Protein AF-A0A9E2CGV3-F1 (afdb_monomer)

Nearest PDB structures (foldseek):
  3f1p-assembly1_A  TM=3.812E-01  e=1.046E-01  Homo sapiens
  5nwm-assembly1_A  TM=3.227E-01  e=5.219E-02  Homo sapiens
  5y7w-assembly2_B  TM=3.531E-01  e=1.367E-01  Mus musculus
  6e3u-assembly1_B  TM=3.716E-01  e=3.776E-01  Mus musculus
  6e3t-assembly1_B  TM=3.498E-01  e=5.793E-01  Mus musculus

pLDDT: mean 87.75, std 10.51, range [60.19, 98.56]

Sequence (107 aa):
MSYASIKCDCAIFTSVRTSMGEGYRIIAASRGLRPDEKQVITRNSPSHNGTCAPPSSADAETPTVVGAAFYPLPPGRLCVALSTHAGAEHTGRGGPR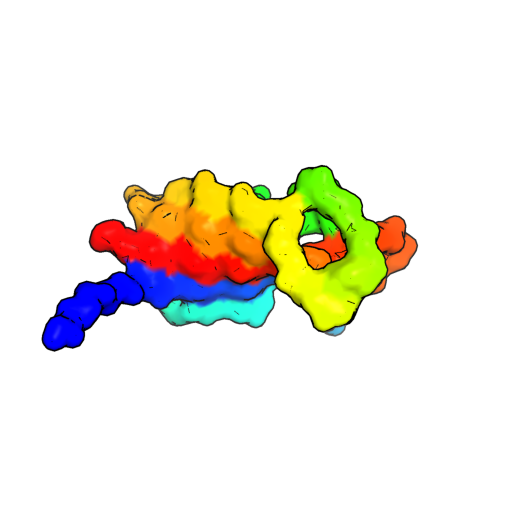VYTYNVVFDA

Solvent-acce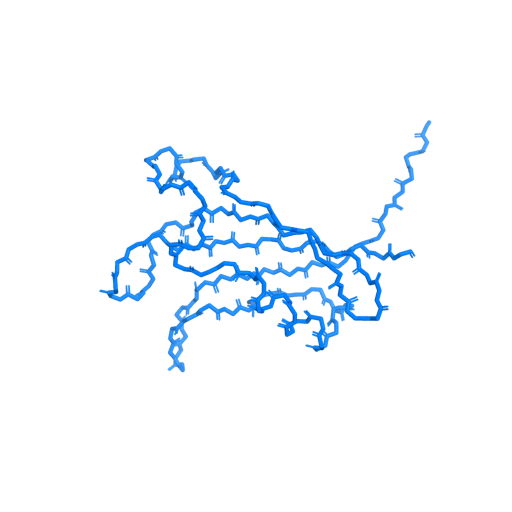ssible surface area (backbone atoms only — not comparable to full-atom values): 6428 Å² total; per-residue (Å²): 136,84,77,88,82,81,65,67,37,44,35,36,34,32,64,46,82,49,99,90,47,71,51,74,42,75,80,46,66,40,90,84,61,49,73,70,36,50,52,52,50,60,71,70,52,64,58,66,87,58,49,87,54,79,92,52,80,60,40,77,80,47,78,46,79,44,40,76,48,78,48,79,28,82,96,66,31,46,33,43,35,42,26,24,59,58,55,70,37,91,56,94,80,66,58,51,21,35,37,31,48,33,43,32,38,69,123

Radius of gyration: 14.83 Å; Cα contacts (8 Å, |Δi|>4): 213; chains: 1; bounding box: 37×30×52 Å

Structure (mmCIF, N/CA/C/O backbone):
data_AF-A0A9E2CGV3-F1
#
_entry.id   AF-A0A9E2CGV3-F1
#
loop_
_atom_site.group_PDB
_atom_site.id
_atom_site.type_symbol
_atom_site.label_atom_id
_atom_site.label_alt_id
_atom_site.label_comp_id
_atom_site.label_asym_id
_atom_site.label_entity_id
_atom_site.label_seq_id
_atom_site.pdbx_PDB_ins_code
_atom_site.Cartn_x
_atom_site.Cartn_y
_atom_site.Cartn_z
_atom_site.occupancy
_atom_site.B_iso_or_equiv
_atom_site.auth_seq_id
_atom_site.auth_comp_id
_atom_site.auth_asym_id
_atom_site.auth_atom_id
_atom_site.pdbx_PDB_model_num
ATOM 1 N N . MET A 1 1 ? 8.258 2.193 32.793 1.00 61.47 1 MET A N 1
ATOM 2 C CA . MET A 1 1 ? 7.550 2.965 31.749 1.00 61.47 1 MET A CA 1
ATOM 3 C C . MET A 1 1 ? 6.926 1.969 30.785 1.00 61.47 1 MET A C 1
ATOM 5 O O . MET A 1 1 ? 7.676 1.290 30.100 1.00 61.47 1 MET A O 1
ATOM 9 N N . SER A 1 2 ? 5.601 1.805 30.775 1.00 73.19 2 SER A N 1
ATOM 10 C CA . SER A 1 2 ? 4.936 1.063 29.696 1.00 73.19 2 SER A CA 1
ATOM 11 C C . SER A 1 2 ? 4.595 2.041 28.577 1.00 73.19 2 SER A C 1
ATOM 13 O O . SER A 1 2 ? 3.930 3.044 28.831 1.00 73.19 2 SER A O 1
ATOM 15 N N . TYR A 1 3 ? 5.041 1.763 27.357 1.00 75.19 3 TYR A N 1
ATOM 16 C CA . TYR A 1 3 ? 4.548 2.476 26.183 1.00 75.19 3 TYR A CA 1
ATOM 17 C C . TYR A 1 3 ? 3.112 2.035 25.891 1.00 75.19 3 TYR A C 1
ATOM 19 O O . TYR A 1 3 ? 2.782 0.855 26.025 1.00 75.19 3 TYR A O 1
ATOM 27 N N . ALA A 1 4 ? 2.259 2.977 25.491 1.00 81.50 4 ALA A N 1
ATOM 28 C CA . ALA A 1 4 ? 0.975 2.628 24.901 1.00 81.50 4 ALA A CA 1
ATOM 29 C C . ALA A 1 4 ? 1.228 1.873 23.586 1.00 81.50 4 ALA A C 1
ATOM 31 O O . ALA A 1 4 ? 2.054 2.298 22.777 1.00 81.50 4 ALA A O 1
ATOM 32 N N . SER A 1 5 ? 0.539 0.749 23.385 1.00 82.81 5 SER A N 1
ATOM 33 C CA . SER A 1 5 ? 0.567 0.019 22.114 1.00 82.81 5 SER A CA 1
ATOM 34 C C . SER A 1 5 ? -0.655 0.402 21.287 1.00 82.81 5 SER A C 1
ATOM 36 O O . SER A 1 5 ? -1.762 0.476 21.819 1.00 82.81 5 SER A O 1
ATOM 38 N N . ILE A 1 6 ? -0.447 0.664 19.997 1.00 85.19 6 ILE A N 1
ATOM 39 C CA . ILE A 1 6 ? -1.521 0.959 19.046 1.00 85.19 6 ILE A CA 1
ATOM 40 C C . ILE A 1 6 ? -1.720 -0.278 18.174 1.00 85.19 6 ILE A C 1
ATOM 42 O O . ILE A 1 6 ? -0.756 -0.811 17.618 1.00 85.19 6 ILE A O 1
ATOM 46 N N . LYS A 1 7 ? -2.965 -0.749 18.068 1.00 90.19 7 LYS A N 1
ATOM 47 C CA . LYS A 1 7 ? -3.317 -1.838 17.155 1.00 90.19 7 LYS A CA 1
ATOM 48 C C . LYS A 1 7 ? -3.424 -1.305 15.732 1.00 90.19 7 LYS A C 1
ATOM 50 O O . LYS A 1 7 ? -3.943 -0.214 15.503 1.00 90.19 7 LYS A O 1
ATOM 55 N N . CYS A 1 8 ? -2.907 -2.082 14.790 1.00 95.19 8 CYS A N 1
ATOM 56 C CA . CYS A 1 8 ? -2.985 -1.758 13.378 1.00 95.19 8 CYS A CA 1
ATOM 57 C C . CYS A 1 8 ? -3.149 -3.017 12.525 1.00 95.19 8 CYS A C 1
ATOM 59 O O . CYS A 1 8 ? -2.649 -4.094 12.859 1.00 95.19 8 CYS A O 1
ATOM 61 N N . ASP A 1 9 ? -3.841 -2.849 11.403 1.00 97.44 9 ASP A N 1
ATOM 62 C CA . ASP A 1 9 ? -3.833 -3.779 10.281 1.00 97.44 9 ASP A CA 1
ATOM 63 C C . ASP A 1 9 ? -2.830 -3.300 9.226 1.00 97.44 9 ASP A C 1
ATOM 65 O O . ASP A 1 9 ? -2.515 -2.114 9.139 1.00 97.44 9 ASP A O 1
ATOM 69 N N . CYS A 1 10 ? -2.348 -4.215 8.384 1.00 97.81 10 CYS A N 1
ATOM 70 C CA . CYS A 1 10 ? -1.390 -3.890 7.334 1.00 97.81 10 CYS A CA 1
ATOM 71 C C . CYS A 1 10 ? -1.826 -4.451 5.979 1.00 97.81 10 CYS A C 1
ATOM 73 O O . CYS A 1 10 ? -2.514 -5.473 5.910 1.00 97.81 10 CYS A O 1
ATOM 75 N N . ALA A 1 11 ? -1.374 -3.825 4.892 1.00 98.56 11 ALA A N 1
ATOM 76 C CA . ALA A 1 11 ? -1.472 -4.375 3.542 1.00 98.56 11 ALA A CA 1
ATOM 77 C C . ALA A 1 11 ? -0.249 -4.032 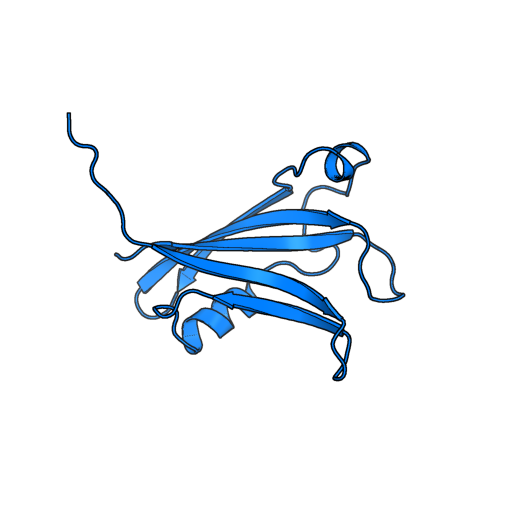2.691 1.00 98.56 11 ALA A C 1
ATOM 79 O O . ALA A 1 11 ? 0.263 -2.915 2.739 1.00 98.56 11 ALA A O 1
ATOM 80 N N . ILE A 1 12 ? 0.171 -4.977 1.853 1.00 98.12 12 ILE A N 1
ATOM 81 C CA . ILE A 1 12 ? 1.221 -4.775 0.855 1.00 98.12 12 ILE A CA 1
ATOM 82 C C . ILE A 1 12 ? 0.570 -4.659 -0.514 1.00 98.12 12 ILE A C 1
ATOM 84 O O . ILE A 1 12 ? -0.092 -5.596 -0.966 1.00 98.12 12 ILE A O 1
ATOM 88 N N . PHE A 1 13 ? 0.804 -3.536 -1.184 1.00 97.56 13 PHE A N 1
ATOM 89 C CA . PHE A 1 13 ? 0.403 -3.303 -2.563 1.00 97.56 13 PHE A CA 1
ATOM 90 C C . PHE A 1 13 ? 1.641 -3.204 -3.451 1.00 97.56 13 PHE A C 1
ATOM 92 O O . PHE A 1 13 ? 2.528 -2.389 -3.206 1.00 97.56 13 PHE A O 1
ATOM 99 N N . THR A 1 14 ? 1.728 -4.049 -4.475 1.00 95.00 14 THR A N 1
ATOM 100 C CA . THR A 1 14 ? 2.815 -3.989 -5.460 1.00 95.00 14 THR A CA 1
ATOM 101 C C . THR A 1 14 ? 2.434 -4.729 -6.741 1.00 95.00 14 THR A C 1
ATOM 103 O O . THR A 1 14 ? 1.419 -5.430 -6.797 1.00 95.00 14 THR A O 1
ATOM 106 N N . SER A 1 15 ? 3.241 -4.565 -7.788 1.00 92.12 15 SER A N 1
ATOM 107 C CA . SER A 1 15 ? 3.097 -5.326 -9.026 1.00 92.12 15 SER A CA 1
ATOM 108 C C . SER A 1 15 ? 3.693 -6.720 -8.870 1.00 92.12 15 SER A C 1
ATOM 110 O O . SER A 1 15 ? 4.847 -6.877 -8.469 1.00 92.12 15 SER A O 1
ATOM 112 N N . VAL A 1 16 ? 2.912 -7.740 -9.220 1.00 90.69 16 VAL A N 1
ATOM 113 C CA . VAL A 1 16 ? 3.355 -9.139 -9.242 1.00 90.69 16 VAL A CA 1
ATOM 114 C C . VAL A 1 16 ? 3.015 -9.794 -10.569 1.00 90.69 16 VAL A C 1
ATOM 116 O O . VAL A 1 16 ? 2.009 -9.466 -11.205 1.00 90.69 16 VAL A O 1
ATOM 119 N N . ARG A 1 17 ? 3.854 -10.752 -10.964 1.00 88.06 17 ARG A N 1
ATOM 120 C CA . ARG A 1 17 ? 3.591 -11.661 -12.078 1.00 88.06 17 ARG A CA 1
ATOM 121 C C . ARG A 1 17 ? 2.889 -12.910 -11.550 1.00 88.06 17 ARG A C 1
ATOM 123 O O . ARG A 1 17 ? 3.375 -13.560 -10.630 1.00 88.06 17 ARG A O 1
ATOM 130 N N . THR A 1 18 ? 1.747 -13.239 -12.141 1.00 83.56 18 THR A N 1
ATOM 131 C CA . THR A 1 18 ? 0.961 -14.441 -11.829 1.00 83.56 18 THR A CA 1
ATOM 132 C C . THR A 1 18 ? 0.625 -15.190 -13.115 1.00 83.56 18 THR A C 1
ATOM 134 O O . THR A 1 18 ? 0.723 -14.619 -14.201 1.00 83.56 18 THR A O 1
ATOM 137 N N . SER A 1 19 ? 0.176 -16.443 -13.012 1.00 83.12 19 SER A N 1
ATOM 138 C CA . SER A 1 19 ? -0.311 -17.211 -14.171 1.00 83.12 19 SER A CA 1
ATOM 139 C C . SER A 1 19 ? -1.495 -16.545 -14.884 1.00 83.12 19 SER A C 1
ATOM 141 O O . SER A 1 19 ? -1.692 -16.763 -16.072 1.00 83.12 19 SER A O 1
ATOM 143 N N . MET A 1 20 ? -2.255 -15.700 -14.178 1.00 78.25 20 MET A N 1
ATOM 144 C CA . MET A 1 20 ? -3.395 -14.948 -14.718 1.00 78.25 20 MET A CA 1
ATOM 145 C C . MET A 1 20 ? -3.022 -13.540 -15.213 1.00 78.25 20 MET A C 1
ATOM 147 O O . MET A 1 20 ? -3.904 -12.744 -15.519 1.00 78.25 20 MET A O 1
ATOM 151 N N . GLY A 1 21 ? -1.729 -13.206 -15.261 1.00 80.62 21 GLY A N 1
ATOM 152 C CA . GLY A 1 21 ? -1.229 -11.928 -15.761 1.00 80.62 21 GLY A CA 1
ATOM 153 C C . GLY A 1 21 ? -0.434 -11.122 -14.738 1.00 80.62 21 GLY A C 1
ATOM 154 O O . GLY A 1 21 ? -0.147 -11.566 -13.619 1.00 80.62 21 GLY A O 1
ATOM 155 N N . GLU A 1 22 ? -0.079 -9.909 -15.143 1.00 85.81 22 GLU A N 1
ATOM 156 C CA . GLU A 1 22 ? 0.780 -8.984 -14.408 1.00 85.81 22 GLU A CA 1
ATOM 157 C C . GLU A 1 22 ? 0.008 -7.741 -13.995 1.00 85.81 22 GLU A C 1
ATOM 159 O O . GLU A 1 22 ? -0.868 -7.272 -14.719 1.00 85.81 22 GLU A O 1
ATOM 164 N N . GLY A 1 23 ? 0.336 -7.199 -12.826 1.00 89.50 23 GLY A N 1
ATOM 165 C CA . GLY A 1 23 ? -0.175 -5.894 -12.439 1.00 89.50 23 GLY A CA 1
ATOM 166 C C . GLY A 1 23 ? -0.219 -5.670 -10.943 1.00 89.50 23 GLY A C 1
ATOM 167 O O . GLY A 1 23 ? -0.082 -6.598 -10.136 1.00 89.50 23 GLY A O 1
ATOM 168 N N . TYR A 1 24 ? -0.443 -4.407 -10.609 1.00 93.06 24 TYR A N 1
ATOM 169 C CA . TYR A 1 24 ? -0.537 -3.912 -9.251 1.00 93.06 24 TYR A CA 1
ATOM 170 C C . TYR A 1 24 ? -1.790 -4.420 -8.547 1.00 93.06 24 TYR A C 1
ATOM 172 O O . TYR A 1 24 ? -2.900 -4.338 -9.072 1.00 93.06 24 TYR A O 1
ATOM 180 N N . ARG A 1 25 ? -1.595 -4.968 -7.350 1.00 94.81 25 ARG A N 1
ATOM 181 C CA . ARG A 1 25 ? -2.667 -5.464 -6.487 1.00 94.81 25 ARG A CA 1
ATOM 182 C C . ARG A 1 25 ? -2.187 -5.541 -5.046 1.00 94.81 25 ARG A C 1
ATOM 184 O O . ARG A 1 25 ? -0.988 -5.493 -4.773 1.00 94.81 25 ARG A O 1
ATOM 191 N N . ILE A 1 26 ? -3.126 -5.722 -4.125 1.00 97.38 26 ILE A N 1
ATOM 192 C CA . ILE A 1 26 ? -2.796 -6.126 -2.759 1.00 97.38 26 ILE A CA 1
ATOM 193 C C . ILE 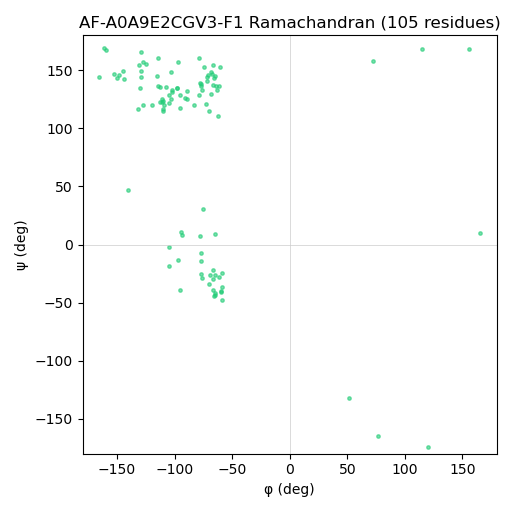A 1 26 ? -2.370 -7.597 -2.789 1.00 97.38 26 ILE A C 1
ATOM 195 O O . ILE A 1 26 ? -3.141 -8.451 -3.223 1.00 97.38 26 ILE A O 1
ATOM 199 N N . ILE A 1 27 ? -1.149 -7.888 -2.342 1.00 96.38 27 ILE A N 1
ATOM 200 C CA . ILE A 1 27 ? -0.568 -9.243 -2.360 1.00 96.38 27 ILE A CA 1
ATOM 201 C C . ILE A 1 27 ? -0.529 -9.896 -0.978 1.00 96.38 27 ILE A C 1
ATOM 203 O O . ILE A 1 27 ? -0.414 -11.112 -0.867 1.00 96.38 27 ILE A O 1
ATOM 207 N N . ALA A 1 28 ? -0.649 -9.089 0.074 1.00 97.75 28 ALA A N 1
ATOM 208 C CA . ALA A 1 28 ? -0.759 -9.534 1.452 1.00 97.75 28 ALA A CA 1
ATOM 209 C C . ALA A 1 28 ? -1.586 -8.516 2.239 1.00 97.75 28 ALA A C 1
ATOM 211 O O . ALA A 1 28 ? -1.481 -7.313 1.995 1.00 97.75 28 ALA A O 1
ATOM 212 N N . ALA A 1 29 ? -2.403 -8.989 3.177 1.00 98.25 29 ALA A N 1
ATOM 213 C CA . ALA A 1 29 ? -3.174 -8.135 4.071 1.00 98.25 29 ALA A CA 1
ATOM 214 C C . ALA A 1 29 ? -3.452 -8.843 5.400 1.00 98.25 29 ALA A C 1
ATOM 216 O O . ALA A 1 29 ? -3.673 -10.058 5.423 1.00 98.25 29 ALA A O 1
ATOM 217 N N . SER A 1 30 ? -3.497 -8.074 6.486 1.00 97.56 30 SER A N 1
ATOM 218 C CA . SER A 1 30 ? -3.993 -8.539 7.781 1.00 97.56 30 SER A CA 1
ATOM 219 C C . SER A 1 30 ? -5.456 -8.979 7.684 1.00 97.56 30 SER A C 1
ATOM 221 O O . SER A 1 30 ? -6.226 -8.502 6.845 1.00 97.56 30 SER A O 1
ATOM 223 N N . ARG A 1 31 ? -5.860 -9.901 8.567 1.00 95.62 31 ARG A N 1
ATOM 224 C CA . ARG A 1 31 ? -7.225 -10.454 8.590 1.00 95.62 31 ARG A CA 1
ATOM 225 C C . ARG A 1 31 ? -8.298 -9.413 8.934 1.00 95.62 31 ARG A C 1
ATOM 227 O O . ARG A 1 31 ? -9.432 -9.599 8.512 1.00 95.62 31 ARG A O 1
ATOM 234 N N . GLY A 1 32 ? -7.953 -8.353 9.671 1.00 94.81 32 GLY A N 1
ATOM 235 C CA . GLY A 1 32 ? -8.884 -7.290 10.071 1.00 94.81 32 GLY A CA 1
ATOM 236 C C . GLY A 1 32 ? -9.223 -6.292 8.960 1.00 94.81 32 GLY A C 1
ATOM 237 O O . GLY A 1 32 ? -10.118 -5.464 9.122 1.00 94.81 32 GLY A O 1
ATOM 238 N N . LEU A 1 33 ? -8.555 -6.379 7.805 1.00 96.38 33 LEU A N 1
ATOM 239 C CA . LEU A 1 33 ? -8.779 -5.466 6.692 1.00 96.38 33 LEU A CA 1
ATOM 240 C C . LEU A 1 33 ? -9.975 -5.895 5.831 1.00 96.38 33 LEU A C 1
ATOM 242 O O . LEU A 1 33 ? -9.976 -6.976 5.221 1.00 96.38 33 LEU A O 1
ATOM 246 N N . ARG A 1 34 ? -10.976 -5.022 5.735 1.00 95.88 34 ARG A N 1
ATOM 247 C CA . ARG A 1 34 ? -12.232 -5.286 5.030 1.00 95.88 34 ARG A CA 1
ATOM 248 C C . ARG A 1 34 ? -12.106 -5.149 3.507 1.00 95.88 34 ARG A C 1
ATOM 250 O O . ARG A 1 34 ? -11.174 -4.514 3.008 1.00 95.88 34 ARG A O 1
ATOM 257 N N . PRO A 1 35 ? -13.034 -5.744 2.734 1.00 97.00 35 PRO A N 1
ATOM 258 C CA . PRO A 1 35 ? -13.025 -5.641 1.274 1.00 97.00 35 PRO A CA 1
ATOM 259 C C . PRO A 1 35 ? -13.140 -4.209 0.723 1.00 97.00 35 PRO A C 1
ATOM 261 O O . PRO A 1 35 ? -12.437 -3.866 -0.224 1.00 97.00 35 PRO A O 1
ATOM 264 N N . ASP A 1 36 ? -13.984 -3.366 1.315 1.00 97.44 36 ASP A N 1
ATOM 265 C CA . ASP A 1 36 ? -14.173 -1.963 0.921 1.00 97.44 36 ASP A CA 1
ATOM 266 C C . ASP A 1 36 ? -12.917 -1.120 1.186 1.00 97.44 36 ASP A C 1
ATOM 268 O O . ASP A 1 36 ? -12.493 -0.325 0.348 1.00 97.44 36 ASP A O 1
ATOM 272 N N . GLU A 1 37 ? -12.237 -1.365 2.302 1.00 97.75 37 GLU A N 1
ATOM 273 C CA . GLU A 1 37 ? -10.952 -0.734 2.611 1.00 97.75 37 GLU A CA 1
ATOM 274 C C . GLU A 1 37 ? -9.858 -1.148 1.627 1.00 97.75 37 GLU A C 1
ATOM 276 O O . GLU A 1 37 ? -9.096 -0.305 1.156 1.00 97.75 37 GLU A O 1
ATOM 281 N N . LYS A 1 38 ? -9.805 -2.434 1.255 1.00 98.19 38 LYS A N 1
ATOM 282 C CA . LYS A 1 38 ? -8.882 -2.940 0.224 1.00 98.19 38 LYS A CA 1
ATOM 283 C C . LYS A 1 38 ? -9.103 -2.251 -1.120 1.00 98.19 38 LYS A C 1
ATOM 285 O O . LYS A 1 38 ? -8.132 -1.981 -1.830 1.00 98.19 38 LYS A O 1
ATOM 290 N N . GLN A 1 39 ? -10.351 -1.940 -1.467 1.00 97.62 39 GLN A N 1
ATOM 291 C CA . GLN A 1 39 ? -10.673 -1.192 -2.679 1.00 97.62 39 GLN A CA 1
ATOM 292 C C . GLN A 1 39 ? -10.139 0.245 -2.608 1.00 97.62 39 GLN A C 1
ATOM 294 O O . GLN A 1 39 ? -9.527 0.717 -3.568 1.00 97.62 39 GLN A O 1
ATOM 299 N N . VAL A 1 40 ? -10.306 0.925 -1.469 1.00 98.06 40 VAL A N 1
ATOM 300 C CA . VAL A 1 40 ? -9.762 2.277 -1.263 1.00 98.06 40 VAL A CA 1
ATOM 301 C C . VAL A 1 40 ? -8.232 2.268 -1.280 1.00 98.06 40 VAL A C 1
ATOM 303 O O . VAL A 1 40 ? -7.642 3.103 -1.963 1.00 98.06 40 VAL A O 1
ATOM 306 N N . ILE A 1 41 ? -7.582 1.298 -0.629 1.00 98.12 41 ILE A N 1
ATOM 307 C CA . ILE A 1 41 ? -6.120 1.131 -0.677 1.00 98.12 41 ILE A CA 1
ATOM 308 C C . ILE A 1 41 ? -5.644 0.928 -2.115 1.00 98.12 41 ILE A C 1
ATOM 310 O O . ILE A 1 41 ? -4.720 1.602 -2.561 1.00 98.12 41 ILE A O 1
ATOM 314 N N . THR A 1 42 ? -6.302 0.042 -2.864 1.00 97.25 42 THR A N 1
ATOM 315 C CA . THR A 1 42 ? -5.967 -0.234 -4.270 1.00 97.25 42 THR A CA 1
ATOM 316 C C . THR A 1 42 ? -6.085 1.019 -5.134 1.00 97.25 42 THR A C 1
ATOM 318 O O . THR A 1 42 ? -5.239 1.254 -5.989 1.00 97.25 42 THR A O 1
ATOM 321 N N . ARG A 1 43 ? -7.113 1.844 -4.902 1.00 96.12 43 ARG A N 1
ATOM 322 C CA . ARG A 1 43 ? -7.340 3.083 -5.656 1.00 96.12 43 ARG A CA 1
ATOM 323 C C . ARG A 1 43 ? -6.315 4.176 -5.344 1.00 96.12 43 ARG A C 1
ATOM 325 O O . ARG A 1 43 ? -6.010 4.968 -6.228 1.00 96.12 43 ARG A O 1
ATOM 332 N N . ASN A 1 44 ? -5.843 4.251 -4.10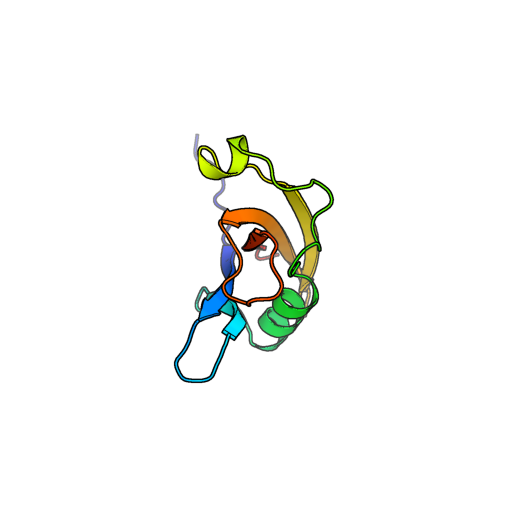2 1.00 96.25 44 ASN A N 1
ATOM 333 C CA . ASN A 1 44 ? -4.947 5.319 -3.648 1.00 96.25 44 ASN A CA 1
ATOM 334 C C . ASN A 1 44 ? -3.463 4.930 -3.678 1.00 96.25 44 ASN A C 1
ATOM 336 O O . ASN A 1 44 ? -2.608 5.803 -3.549 1.00 96.25 44 ASN A O 1
ATOM 340 N N . SER A 1 45 ? -3.138 3.646 -3.840 1.00 95.88 45 SER A N 1
ATOM 341 C CA . SER A 1 45 ? -1.746 3.205 -3.929 1.00 95.88 45 SER A CA 1
ATOM 342 C C . SER A 1 45 ? -1.159 3.531 -5.308 1.00 95.88 45 SER A C 1
ATOM 344 O O . SER A 1 45 ? -1.796 3.251 -6.329 1.00 95.88 45 SER A O 1
ATOM 346 N N . PRO A 1 46 ? 0.053 4.106 -5.374 1.00 93.06 46 PRO A N 1
ATOM 347 C CA . PRO A 1 46 ? 0.671 4.474 -6.639 1.00 93.06 46 PRO A CA 1
ATOM 348 C C . PRO A 1 46 ? 1.039 3.242 -7.472 1.00 93.06 46 PRO A C 1
ATOM 350 O O . PRO A 1 46 ? 1.448 2.200 -6.960 1.00 93.06 46 PRO A O 1
ATOM 353 N N . SER A 1 47 ? 0.941 3.398 -8.788 1.00 87.81 47 SER A N 1
ATOM 354 C CA . SER A 1 47 ? 1.453 2.451 -9.779 1.00 87.81 47 SER A CA 1
ATOM 355 C C . SER A 1 47 ? 2.397 3.177 -10.730 1.00 87.81 47 SER A C 1
ATOM 357 O O . SER A 1 47 ? 2.274 4.391 -10.907 1.00 87.81 47 SER A O 1
ATOM 359 N N . HIS A 1 48 ? 3.324 2.442 -11.348 1.00 82.25 48 HIS A N 1
ATOM 360 C CA . HIS A 1 48 ? 4.249 2.980 -12.348 1.00 82.25 48 HIS A CA 1
ATOM 361 C C . HIS A 1 48 ? 4.976 4.246 -11.837 1.00 82.25 48 HIS A C 1
ATOM 363 O O . HIS A 1 48 ? 5.426 4.288 -10.694 1.00 82.25 48 HIS A O 1
ATOM 369 N N . ASN A 1 49 ? 5.013 5.307 -12.651 1.00 76.69 49 ASN A N 1
ATOM 370 C CA . ASN A 1 49 ? 5.571 6.629 -12.340 1.00 76.69 49 ASN A CA 1
ATOM 371 C C . ASN A 1 49 ? 4.670 7.480 -11.416 1.00 76.69 49 ASN A C 1
ATOM 373 O O . ASN A 1 49 ? 4.628 8.701 -11.537 1.00 76.69 49 ASN A O 1
ATOM 377 N N . GLY A 1 50 ? 3.898 6.849 -10.530 1.00 79.38 50 GLY A N 1
ATOM 378 C CA . GLY A 1 50 ? 3.001 7.523 -9.585 1.00 79.38 50 GLY A CA 1
ATOM 379 C C . GLY A 1 50 ? 3.703 8.128 -8.364 1.00 79.38 50 GLY A C 1
ATOM 380 O O . GLY A 1 50 ? 3.026 8.543 -7.426 1.00 79.38 50 GLY A O 1
ATOM 381 N N . THR A 1 51 ? 5.036 8.135 -8.333 1.00 83.38 51 THR A N 1
ATOM 382 C CA . THR A 1 51 ? 5.867 8.674 -7.249 1.00 83.38 51 THR A CA 1
ATOM 383 C C . THR A 1 51 ? 6.452 10.034 -7.640 1.00 83.38 51 THR A C 1
ATOM 385 O O . THR A 1 51 ? 6.709 10.307 -8.810 1.00 83.38 51 THR A O 1
ATOM 388 N N . CYS A 1 52 ? 6.659 10.915 -6.656 1.00 76.81 52 CYS A N 1
ATOM 389 C CA . CYS A 1 52 ? 7.169 12.270 -6.906 1.00 76.81 52 CYS A CA 1
ATOM 390 C C . CYS A 1 52 ? 8.679 12.304 -7.180 1.00 76.81 52 CYS A C 1
ATOM 392 O O . CYS A 1 52 ? 9.167 13.244 -7.805 1.00 76.81 52 CYS A O 1
ATOM 394 N N . ALA A 1 53 ? 9.4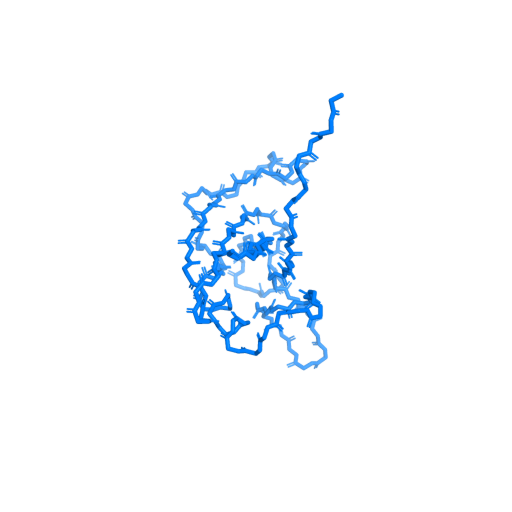19 11.310 -6.685 1.00 81.62 53 ALA A N 1
ATOM 395 C CA . ALA A 1 53 ? 10.854 11.195 -6.895 1.00 81.62 53 ALA A CA 1
ATOM 396 C C . ALA A 1 53 ? 11.146 10.136 -7.970 1.00 81.62 53 ALA A C 1
ATOM 398 O O . ALA A 1 53 ? 10.587 9.037 -7.895 1.00 81.62 53 ALA A O 1
ATOM 399 N N . PRO A 1 54 ? 12.020 10.433 -8.949 1.00 79.31 54 PRO A N 1
ATOM 400 C CA . PRO A 1 54 ? 12.464 9.436 -9.911 1.00 79.31 54 PRO A CA 1
ATOM 401 C C . PRO A 1 54 ? 13.309 8.354 -9.218 1.00 79.31 54 PRO A C 1
ATOM 403 O O . PRO A 1 54 ? 13.933 8.630 -8.191 1.00 79.31 54 PRO A O 1
ATOM 406 N N . PRO A 1 55 ? 13.366 7.133 -9.775 1.00 76.56 55 PRO A N 1
ATOM 407 C CA . PRO A 1 55 ? 14.217 6.079 -9.242 1.00 76.56 55 PRO A CA 1
ATOM 408 C C . PRO A 1 55 ? 15.695 6.460 -9.350 1.00 76.56 55 PRO A C 1
ATOM 410 O O . PRO A 1 55 ? 16.147 6.951 -10.386 1.00 76.56 55 PRO A O 1
ATOM 413 N N . SER A 1 56 ? 16.451 6.198 -8.287 1.00 76.94 56 SER A N 1
ATOM 414 C CA . SER A 1 56 ? 17.902 6.389 -8.241 1.00 76.94 56 SER A CA 1
ATOM 415 C C . SER A 1 56 ? 18.636 5.055 -8.082 1.00 76.94 56 SER A C 1
ATOM 417 O O . SER A 1 56 ? 18.061 4.068 -7.625 1.00 76.94 56 SER A O 1
ATOM 419 N N . SER A 1 57 ? 19.928 5.004 -8.424 1.00 66.25 57 SER A N 1
ATOM 420 C CA . SER A 1 57 ? 20.753 3.811 -8.175 1.00 66.25 57 SER A CA 1
ATOM 421 C C . SER A 1 57 ? 20.854 3.470 -6.684 1.00 66.25 57 SER A C 1
ATOM 423 O O . SER A 1 57 ? 20.977 2.300 -6.339 1.00 66.25 57 SER A O 1
ATOM 425 N N . ALA A 1 58 ? 20.736 4.469 -5.802 1.00 69.69 58 ALA A N 1
ATOM 426 C CA . ALA A 1 58 ? 20.718 4.268 -4.356 1.00 69.69 58 ALA A CA 1
ATOM 427 C C . ALA A 1 58 ? 19.463 3.510 -3.882 1.00 69.69 58 ALA A C 1
ATOM 429 O O . ALA A 1 58 ? 19.551 2.741 -2.928 1.00 69.69 58 ALA A O 1
ATOM 430 N N . ASP A 1 59 ? 18.328 3.644 -4.580 1.00 69.31 59 ASP A N 1
ATOM 431 C CA . ASP A 1 59 ? 17.085 2.935 -4.235 1.00 69.31 59 ASP A CA 1
ATOM 432 C C . ASP A 1 59 ? 17.197 1.414 -4.417 1.00 69.31 59 ASP A C 1
ATOM 434 O O . ASP A 1 59 ? 16.415 0.659 -3.837 1.00 69.31 59 ASP A O 1
ATOM 438 N N . ALA A 1 60 ? 18.148 0.954 -5.239 1.00 66.31 60 ALA A N 1
ATOM 439 C CA . ALA A 1 60 ? 18.412 -0.468 -5.4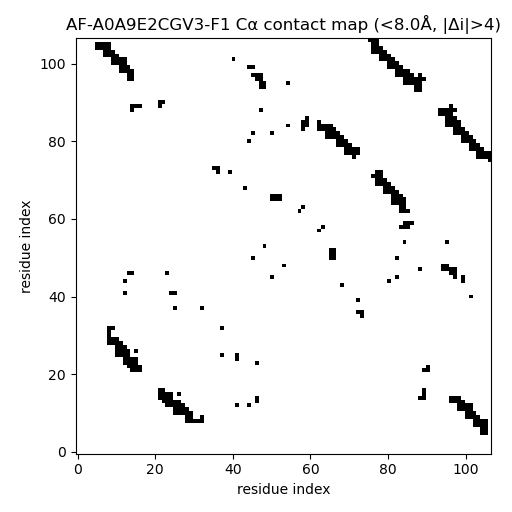39 1.00 66.31 60 ALA A CA 1
ATOM 440 C C . ALA A 1 60 ? 19.177 -1.094 -4.260 1.00 66.31 60 ALA A C 1
ATOM 442 O O . ALA A 1 60 ? 19.018 -2.286 -4.000 1.00 66.31 60 ALA A O 1
ATOM 443 N N . GLU A 1 61 ? 19.986 -0.303 -3.550 1.00 70.94 61 GLU A N 1
ATOM 444 C CA . GLU A 1 61 ? 20.799 -0.758 -2.416 1.00 70.94 61 GLU A CA 1
ATOM 445 C C . GLU A 1 61 ? 20.101 -0.509 -1.076 1.00 70.94 61 GLU A C 1
ATOM 447 O O . GLU A 1 61 ? 20.157 -1.347 -0.177 1.00 70.94 61 GLU A O 1
ATOM 452 N N . THR A 1 62 ? 19.422 0.633 -0.941 1.00 76.12 62 THR A N 1
ATOM 453 C CA . THR A 1 62 ? 18.704 1.031 0.273 1.00 76.12 62 THR A CA 1
ATOM 454 C C . THR A 1 62 ? 17.297 1.508 -0.091 1.00 76.12 62 THR A C 1
ATOM 456 O O . THR A 1 62 ? 17.161 2.521 -0.778 1.00 76.12 62 THR A O 1
ATOM 459 N N . PRO A 1 63 ? 16.230 0.830 0.375 1.00 75.25 63 PRO A N 1
ATOM 460 C CA . PRO A 1 63 ? 14.864 1.251 0.093 1.00 75.25 63 PRO A CA 1
ATOM 461 C C . PRO A 1 63 ? 14.596 2.637 0.685 1.00 75.25 63 PRO A C 1
ATOM 463 O O . PRO A 1 63 ? 14.501 2.795 1.903 1.00 75.25 63 PRO A O 1
ATOM 466 N N . THR A 1 64 ? 14.442 3.637 -0.177 1.00 83.44 64 THR A N 1
ATOM 467 C CA . THR A 1 64 ? 14.085 4.998 0.231 1.00 83.44 64 THR A CA 1
ATOM 468 C C . THR A 1 64 ? 12.584 5.197 0.062 1.00 83.44 64 THR A C 1
ATOM 470 O O . THR A 1 64 ? 12.001 4.807 -0.953 1.00 83.44 64 THR A O 1
ATOM 473 N N . VAL A 1 65 ? 11.932 5.794 1.064 1.00 81.88 65 VAL A N 1
ATOM 474 C CA . VAL A 1 65 ? 10.528 6.205 0.939 1.00 81.88 65 VAL A CA 1
ATOM 475 C C . VAL A 1 65 ? 10.455 7.379 -0.030 1.00 81.88 65 VAL A C 1
ATOM 477 O O . VAL A 1 65 ? 10.956 8.462 0.253 1.00 81.88 65 VAL A O 1
ATOM 480 N N . VAL A 1 66 ? 9.806 7.154 -1.168 1.00 87.50 66 VAL A N 1
ATOM 481 C CA . VAL A 1 66 ? 9.656 8.127 -2.262 1.00 87.50 66 VAL A CA 1
ATOM 482 C C . VAL A 1 66 ? 8.255 8.735 -2.329 1.00 87.50 66 VAL A C 1
ATOM 484 O O . VAL A 1 66 ? 7.979 9.598 -3.161 1.00 87.50 66 VAL A O 1
ATOM 487 N N . GLY A 1 67 ? 7.354 8.288 -1.453 1.00 90.31 67 GLY A N 1
ATOM 488 C CA . GLY A 1 67 ? 6.013 8.838 -1.331 1.00 90.31 67 GLY A CA 1
ATOM 489 C C . GLY A 1 67 ? 5.322 8.400 -0.047 1.00 90.31 67 GLY A C 1
ATOM 490 O O . GLY A 1 67 ? 5.479 7.262 0.400 1.00 90.31 67 GLY A O 1
ATOM 491 N N . ALA A 1 68 ? 4.530 9.308 0.516 1.00 93.62 68 ALA A N 1
ATOM 492 C CA . ALA A 1 68 ? 3.638 9.041 1.633 1.00 93.62 68 ALA A CA 1
ATOM 493 C C . ALA A 1 68 ? 2.240 9.569 1.300 1.00 93.62 68 ALA A C 1
ATOM 495 O O . ALA A 1 68 ? 2.100 10.692 0.815 1.00 93.62 68 ALA A O 1
ATOM 496 N N . ALA A 1 69 ? 1.214 8.767 1.568 1.00 94.94 69 ALA A N 1
ATOM 497 C CA . ALA A 1 69 ? -0.179 9.170 1.432 1.00 94.94 69 ALA A CA 1
ATOM 498 C C . ALA A 1 69 ? -0.955 8.858 2.712 1.00 94.94 69 ALA A C 1
ATOM 500 O O . ALA A 1 69 ? -0.716 7.844 3.370 1.00 94.94 69 ALA A O 1
ATOM 501 N N . PHE A 1 70 ? -1.900 9.736 3.038 1.00 96.88 70 PHE A N 1
ATOM 502 C CA . PHE A 1 70 ? -2.751 9.650 4.218 1.00 96.88 70 PHE A CA 1
ATOM 503 C C . PHE A 1 70 ? -4.189 9.768 3.747 1.00 96.88 70 PHE A C 1
ATOM 505 O O . PHE A 1 70 ? -4.547 10.764 3.117 1.00 96.88 70 PHE A O 1
ATOM 512 N N . TYR A 1 71 ? -5.004 8.754 4.004 1.00 96.88 71 TYR A N 1
ATOM 513 C CA . TYR A 1 71 ? -6.389 8.773 3.549 1.00 96.88 71 TYR A CA 1
ATOM 514 C C . TYR A 1 71 ? -7.312 8.013 4.501 1.00 96.88 71 TYR A C 1
ATOM 516 O O . TYR A 1 71 ? -6.899 7.020 5.113 1.00 96.88 71 TYR A O 1
ATOM 524 N N . PRO A 1 72 ? -8.566 8.477 4.646 1.00 96.62 72 PRO A N 1
ATOM 525 C CA . PRO A 1 72 ? -9.561 7.769 5.426 1.00 96.62 72 PRO A CA 1
ATOM 526 C C . PRO A 1 72 ? -9.997 6.493 4.701 1.00 96.62 72 PRO A C 1
ATOM 528 O O . PRO A 1 72 ? -10.105 6.443 3.473 1.00 96.62 72 PRO A O 1
ATOM 531 N N . LEU A 1 73 ? -10.295 5.469 5.487 1.00 96.81 73 LEU A N 1
ATOM 532 C CA . LEU A 1 73 ? -10.877 4.209 5.063 1.00 96.81 73 LEU A CA 1
ATOM 533 C C . LEU A 1 73 ? -12.290 4.085 5.633 1.00 96.81 73 LEU A C 1
ATOM 535 O O . LEU A 1 73 ? -12.482 4.363 6.818 1.00 96.81 73 LEU A O 1
ATOM 539 N N . PRO A 1 74 ? -13.285 3.647 4.846 1.00 92.44 74 PRO A N 1
ATOM 540 C CA . PRO A 1 74 ? -14.641 3.460 5.344 1.00 92.44 74 PRO A CA 1
ATOM 541 C C . PRO A 1 74 ? -14.667 2.405 6.464 1.00 92.44 74 PRO A C 1
ATOM 543 O O . PRO A 1 74 ? -14.001 1.378 6.338 1.00 92.44 74 PRO A O 1
ATOM 546 N N . PRO A 1 75 ? -15.400 2.643 7.574 1.00 88.19 75 PRO A N 1
ATOM 547 C CA . PRO A 1 75 ? -16.238 3.795 7.890 1.00 88.19 75 PRO A CA 1
ATOM 548 C C . PRO A 1 75 ? -15.518 4.888 8.707 1.00 88.19 75 PRO A C 1
ATOM 550 O O . PRO A 1 75 ? -16.190 5.782 9.203 1.00 88.19 75 PRO A O 1
ATOM 553 N N . GLY A 1 76 ? -14.192 4.846 8.881 1.00 91.38 76 GLY A N 1
ATOM 554 C CA . GLY A 1 76 ? -13.463 5.926 9.565 1.00 91.38 76 GLY A CA 1
ATOM 555 C C . GLY A 1 76 ? -12.028 5.639 10.020 1.00 91.38 76 GLY A C 1
ATOM 556 O O . GLY A 1 76 ? -11.480 6.447 10.764 1.00 91.38 76 GLY A O 1
ATOM 557 N N . ARG A 1 77 ? -11.403 4.520 9.621 1.00 95.06 77 ARG A N 1
ATOM 558 C CA . ARG A 1 77 ? -10.003 4.231 9.994 1.00 95.06 77 ARG A CA 1
ATOM 559 C C . ARG A 1 77 ? -9.036 5.100 9.195 1.00 95.06 77 ARG A C 1
ATOM 561 O O . ARG A 1 77 ? -9.339 5.481 8.068 1.00 95.06 77 ARG A O 1
ATOM 568 N N . LEU A 1 78 ? -7.858 5.386 9.744 1.00 96.44 78 LEU A N 1
ATOM 569 C CA . LEU A 1 78 ? -6.812 6.114 9.022 1.00 96.44 78 LEU A CA 1
ATOM 570 C C . LEU A 1 78 ? -5.833 5.131 8.379 1.00 96.44 78 LEU A C 1
ATOM 572 O O . LEU A 1 78 ? -5.282 4.273 9.067 1.00 96.44 78 LEU A O 1
ATOM 576 N N . CYS A 1 79 ? -5.572 5.295 7.082 1.00 97.94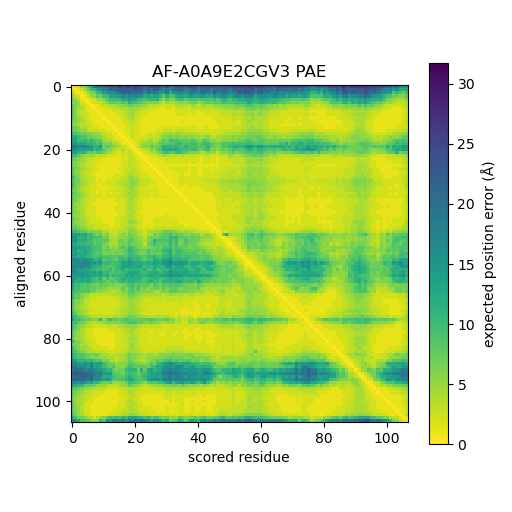 79 CYS A N 1
ATOM 577 C CA . CYS A 1 79 ? -4.487 4.608 6.395 1.00 97.94 79 CYS A CA 1
ATOM 578 C C . CYS A 1 79 ? -3.298 5.544 6.185 1.00 97.94 79 CYS A C 1
ATOM 580 O O . CYS A 1 79 ? -3.453 6.647 5.656 1.00 97.94 79 CYS A O 1
ATOM 582 N N . VAL A 1 80 ? -2.110 5.060 6.537 1.00 97.69 80 VAL A N 1
ATOM 583 C CA . VAL A 1 80 ? -0.819 5.645 6.172 1.00 97.69 80 VAL A CA 1
ATOM 584 C C . VAL A 1 80 ? -0.144 4.704 5.184 1.00 97.69 80 VAL A C 1
ATOM 586 O O . VAL A 1 80 ? 0.158 3.559 5.514 1.00 97.69 80 VAL A O 1
ATOM 589 N N . ALA A 1 81 ? 0.077 5.177 3.963 1.00 97.75 81 ALA A N 1
ATOM 590 C CA . ALA A 1 81 ? 0.694 4.416 2.888 1.00 97.75 81 ALA A CA 1
ATOM 591 C C . ALA A 1 81 ? 2.098 4.951 2.606 1.00 97.75 81 ALA A C 1
ATOM 593 O O . ALA A 1 81 ? 2.255 6.115 2.242 1.00 97.75 81 ALA A O 1
ATOM 594 N N . LEU A 1 82 ? 3.110 4.099 2.750 1.00 95.88 82 LEU A N 1
ATOM 595 C CA . LEU A 1 82 ? 4.513 4.421 2.492 1.00 95.88 82 LEU A CA 1
ATOM 596 C C . LEU A 1 82 ? 4.976 3.678 1.247 1.00 95.88 82 LEU A C 1
ATOM 598 O O . LEU A 1 82 ? 4.865 2.455 1.188 1.00 95.88 82 LEU A O 1
ATOM 602 N N . SER A 1 83 ? 5.482 4.411 0.260 1.00 95.06 83 SER A N 1
ATOM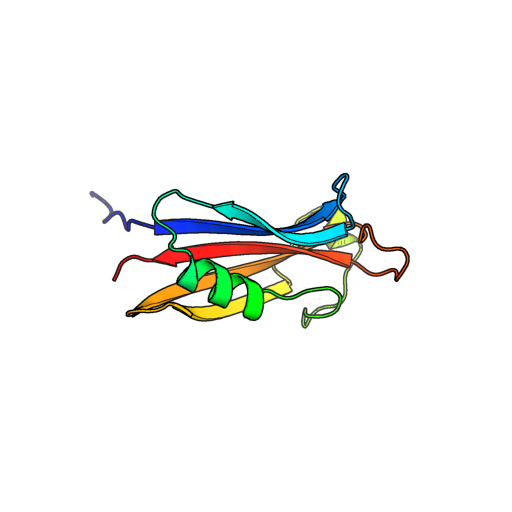 603 C CA . SER A 1 83 ? 5.879 3.854 -1.033 1.00 95.06 83 SER A CA 1
ATOM 604 C C . SER A 1 83 ? 7.381 3.954 -1.258 1.00 95.06 83 SER A C 1
ATOM 606 O O . SER A 1 83 ? 7.976 5.003 -1.018 1.00 95.06 83 SER A O 1
ATOM 608 N N . THR A 1 84 ? 7.974 2.877 -1.764 1.00 92.69 84 THR A N 1
ATOM 609 C CA . THR A 1 84 ? 9.378 2.788 -2.180 1.00 92.69 84 THR A CA 1
ATOM 610 C C . THR A 1 84 ? 9.456 2.262 -3.611 1.00 92.69 84 THR A C 1
ATOM 612 O O . THR A 1 84 ? 8.557 1.552 -4.078 1.00 92.69 84 THR A O 1
ATOM 615 N N . HIS A 1 85 ? 10.551 2.548 -4.312 1.00 90.31 85 HIS A N 1
ATOM 616 C CA . HIS A 1 85 ? 10.891 1.772 -5.503 1.00 90.31 85 HIS A CA 1
ATOM 617 C C . HIS A 1 85 ? 11.278 0.341 -5.096 1.00 90.31 85 HIS A C 1
ATOM 619 O O . HIS A 1 85 ? 11.772 0.101 -3.994 1.00 90.31 85 HIS A O 1
ATOM 625 N N . ALA A 1 86 ? 11.000 -0.626 -5.967 1.00 87.50 86 ALA A N 1
ATOM 626 C CA . ALA A 1 86 ? 11.156 -2.051 -5.683 1.00 87.50 86 ALA A CA 1
ATOM 627 C C . ALA A 1 86 ? 11.713 -2.812 -6.893 1.00 87.50 86 ALA A C 1
ATOM 629 O O . ALA A 1 86 ? 11.192 -3.865 -7.279 1.00 87.50 86 ALA A O 1
ATOM 630 N N . GLY A 1 87 ? 12.766 -2.264 -7.499 1.00 83.00 87 GLY A N 1
ATOM 631 C CA . GLY A 1 87 ? 13.393 -2.795 -8.708 1.00 83.00 87 GLY A CA 1
ATOM 632 C C . GLY A 1 87 ? 12.599 -2.493 -9.978 1.00 83.00 87 GLY A C 1
ATOM 633 O O . GLY A 1 87 ? 11.722 -1.632 -9.991 1.00 83.00 87 GLY A O 1
ATOM 634 N N . ALA A 1 88 ? 12.922 -3.197 -11.061 1.00 80.06 88 ALA A N 1
ATOM 635 C CA . ALA A 1 88 ? 12.260 -3.017 -12.348 1.00 80.06 88 ALA A CA 1
ATOM 636 C C . ALA A 1 88 ? 10.826 -3.567 -12.340 1.00 80.06 88 ALA A C 1
ATOM 638 O O . ALA A 1 88 ? 10.537 -4.598 -11.721 1.00 80.06 88 ALA A O 1
ATOM 639 N N . GLU A 1 89 ? 9.927 -2.889 -13.048 1.00 77.50 89 GLU A N 1
ATOM 640 C CA . GLU A 1 89 ? 8.580 -3.394 -13.276 1.00 77.50 89 GLU A CA 1
ATOM 641 C C . GLU A 1 89 ? 8.597 -4.671 -14.129 1.00 77.50 89 GLU A C 1
ATOM 643 O O . GLU A 1 89 ? 9.422 -4.842 -15.023 1.00 77.50 89 GLU A O 1
ATOM 648 N N . HIS A 1 90 ? 7.675 -5.593 -13.840 1.00 73.00 90 HIS A N 1
ATOM 649 C CA . HIS A 1 90 ? 7.529 -6.831 -14.611 1.00 73.00 90 HIS A CA 1
ATOM 650 C C . HIS A 1 90 ? 6.999 -6.591 -16.024 1.00 73.00 90 HIS A C 1
ATOM 652 O O . HIS A 1 90 ? 7.274 -7.389 -16.922 1.00 73.00 90 HIS A O 1
ATOM 658 N N . THR A 1 91 ? 6.258 -5.497 -16.201 1.00 66.38 91 THR A N 1
ATOM 659 C CA . THR A 1 91 ? 5.636 -5.164 -17.472 1.00 66.38 91 THR A CA 1
ATOM 660 C C . THR A 1 91 ? 6.695 -4.607 -18.420 1.00 66.38 91 THR A C 1
ATOM 662 O O . THR A 1 91 ? 7.537 -3.791 -18.045 1.00 66.38 91 THR A O 1
ATOM 665 N N . GLY A 1 92 ? 6.650 -5.012 -19.691 1.00 60.19 92 GLY A N 1
ATOM 666 C CA . GLY A 1 92 ? 7.581 -4.544 -20.731 1.00 60.19 92 GLY A CA 1
ATOM 667 C C . GLY A 1 92 ? 7.487 -3.045 -21.063 1.00 60.19 92 GLY A C 1
ATOM 668 O O . GLY A 1 92 ? 8.072 -2.609 -22.047 1.00 60.19 92 GLY A O 1
ATOM 669 N N . ARG A 1 93 ? 6.736 -2.260 -20.277 1.00 65.81 93 ARG A N 1
ATOM 670 C CA . ARG A 1 93 ? 6.586 -0.804 -20.422 1.00 65.81 93 ARG A CA 1
ATOM 671 C C . ARG A 1 93 ? 7.791 -0.027 -19.893 1.00 65.81 93 ARG A C 1
ATOM 673 O O . ARG A 1 93 ? 7.931 1.146 -20.223 1.00 65.81 93 ARG A O 1
ATOM 680 N N . GLY A 1 94 ? 8.662 -0.684 -19.127 1.00 62.97 94 GLY A N 1
ATOM 681 C CA . GLY A 1 94 ? 9.801 -0.040 -18.486 1.00 62.97 94 GLY A CA 1
ATOM 682 C C . GLY A 1 94 ? 9.375 0.858 -17.323 1.00 62.97 94 GLY A C 1
ATOM 683 O O . GLY A 1 94 ? 8.231 1.295 -17.229 1.00 62.97 94 GLY A O 1
ATOM 684 N N . GLY A 1 95 ? 10.313 1.115 -16.415 1.00 75.12 95 GLY A N 1
ATOM 685 C CA . GLY A 1 95 ? 10.080 1.913 -15.211 1.00 75.12 95 GLY A CA 1
ATOM 686 C C . GLY A 1 95 ? 10.215 1.110 -13.913 1.00 75.12 95 GLY A C 1
ATOM 687 O O . GLY A 1 95 ? 10.350 -0.121 -13.938 1.00 75.12 95 GLY A O 1
ATOM 688 N N . PRO A 1 96 ? 10.255 1.806 -12.766 1.00 81.81 96 PRO A N 1
ATOM 689 C CA . PRO A 1 96 ? 10.399 1.163 -11.475 1.00 81.81 96 PRO A CA 1
ATOM 690 C C . PRO A 1 96 ? 9.073 0.541 -11.030 1.00 81.81 96 PRO A C 1
ATOM 692 O O . PRO A 1 96 ? 8.011 1.162 -11.072 1.00 81.81 96 PRO A O 1
ATOM 695 N N . ARG A 1 97 ? 9.143 -0.682 -10.507 1.00 89.25 97 ARG A N 1
ATOM 696 C CA . ARG A 1 97 ? 8.069 -1.234 -9.688 1.00 89.25 97 ARG A CA 1
ATOM 697 C C . ARG A 1 97 ? 7.973 -0.420 -8.405 1.00 89.25 97 ARG A C 1
ATOM 699 O O . ARG A 1 97 ? 8.989 -0.062 -7.815 1.00 89.25 97 ARG A O 1
ATOM 706 N N . VAL A 1 98 ? 6.750 -0.216 -7.933 1.00 91.69 98 VAL A N 1
ATOM 707 C CA . VAL A 1 98 ? 6.489 0.450 -6.654 1.00 91.69 98 VAL A CA 1
ATOM 708 C C . VAL A 1 98 ? 6.010 -0.582 -5.643 1.00 91.69 98 VAL A C 1
ATOM 710 O O . VAL A 1 98 ? 5.197 -1.456 -5.959 1.00 91.69 98 VAL A O 1
ATOM 713 N N . TYR A 1 99 ? 6.552 -0.503 -4.436 1.00 94.00 99 TYR A N 1
ATOM 714 C CA . TYR A 1 99 ? 6.103 -1.245 -3.270 1.00 94.00 99 TYR A CA 1
ATOM 715 C C . TYR A 1 99 ? 5.475 -0.259 -2.297 1.00 94.00 99 TYR A C 1
ATOM 717 O O . TYR A 1 99 ? 6.121 0.710 -1.908 1.00 94.00 99 TYR A O 1
ATOM 725 N N . THR A 1 100 ? 4.233 -0.508 -1.898 1.00 97.12 100 THR A N 1
ATOM 726 C CA . THR A 1 100 ? 3.523 0.325 -0.931 1.00 97.12 100 THR A CA 1
ATOM 727 C C . THR A 1 100 ? 3.137 -0.507 0.282 1.00 97.12 100 THR A C 1
ATOM 729 O O . THR A 1 100 ? 2.382 -1.479 0.176 1.00 97.12 100 THR A O 1
ATOM 732 N N . TYR A 1 101 ? 3.638 -0.100 1.446 1.00 97.75 101 TYR A N 1
ATOM 733 C CA . TYR A 1 101 ? 3.234 -0.629 2.739 1.00 97.75 101 TYR A CA 1
ATOM 734 C C . TYR A 1 101 ? 2.156 0.268 3.339 1.00 97.75 101 TYR A C 1
ATOM 736 O O . TYR A 1 101 ? 2.387 1.449 3.594 1.00 97.75 101 TYR A O 1
ATOM 744 N N . ASN A 1 102 ? 0.971 -0.293 3.539 1.00 98.50 102 ASN A N 1
ATOM 745 C CA . ASN A 1 102 ? -0.176 0.401 4.104 1.00 98.50 102 ASN A CA 1
ATOM 746 C C . ASN A 1 102 ? -0.337 -0.028 5.559 1.00 98.50 102 ASN A C 1
ATOM 748 O O . ASN A 1 102 ? -0.456 -1.224 5.823 1.00 98.50 102 ASN A O 1
ATOM 752 N N . VAL A 1 103 ? -0.366 0.938 6.474 1.00 97.75 103 VAL A N 1
ATOM 753 C CA . VAL A 1 103 ? -0.667 0.744 7.895 1.00 97.75 103 VAL A CA 1
ATOM 754 C C . VAL A 1 103 ? -2.009 1.393 8.185 1.00 97.75 103 VAL A C 1
ATOM 756 O O . VAL A 1 103 ? -2.200 2.581 7.930 1.00 97.75 103 VAL A O 1
ATOM 759 N N . VAL A 1 104 ? -2.939 0.603 8.703 1.00 97.56 104 VAL A N 1
ATOM 760 C CA . VAL A 1 104 ? -4.301 1.017 9.020 1.00 97.56 104 VAL A CA 1
ATOM 761 C C . VAL A 1 104 ? -4.456 1.039 10.525 1.00 97.56 104 VAL A C 1
ATOM 763 O O . VAL A 1 104 ? -4.360 0.003 11.179 1.00 97.56 104 VAL A O 1
ATOM 766 N N . PHE A 1 105 ? -4.681 2.227 11.066 1.00 95.12 105 PHE A N 1
ATOM 767 C CA . PHE A 1 105 ? -4.829 2.439 12.495 1.00 95.12 105 PHE A CA 1
ATOM 768 C C . PHE A 1 105 ? -6.290 2.270 12.891 1.00 95.12 105 PHE A C 1
ATOM 770 O O . PHE A 1 105 ? -7.186 2.838 12.255 1.00 95.12 105 PHE A O 1
ATOM 777 N N . ASP A 1 106 ? -6.516 1.491 13.944 1.00 85.94 106 ASP A N 1
ATOM 778 C CA . ASP A 1 106 ? -7.809 1.495 14.613 1.00 85.94 106 ASP A CA 1
ATOM 779 C C . ASP A 1 106 ? -8.010 2.867 15.275 1.00 85.94 106 ASP A C 1
ATOM 781 O O . ASP A 1 106 ? -7.062 3.449 15.811 1.00 85.94 106 ASP A O 1
ATOM 785 N N . ALA A 1 107 ? -9.227 3.399 15.147 1.00 65.06 107 ALA A N 1
ATOM 786 C CA . ALA A 1 107 ? -9.625 4.672 15.745 1.00 65.06 107 ALA A CA 1
ATOM 787 C C . ALA A 1 107 ? -9.828 4.544 17.260 1.00 65.06 107 ALA A C 1
ATOM 789 O O . ALA A 1 107 ? -10.272 3.458 17.704 1.00 65.06 107 ALA A O 1
#

Foldseek 3Di:
DDDDDFDKKKWKWWWDQDPVGIDIATPDIDPPQDPQQRVVCSVPDDFFPRFPDFDDPVCVVPWDFRDWDWDAGPPGWIKIKTKTFDAWGPDPPTGTIIMIMIITTDD

Secondary structure (DSSP, 8-state):
-PPPP--EEEEEEEEEEETTEEEEEEEEE-TT--HHHHHHHHHHS--TT-SSSPP-THHHHS--EEEEEEEEETTTEEEEEEEEEEEE-SSTT-SEEEEEEEEEE--

Mean predicted aligned error: 5.36 Å